Protein AF-A0A9P3CYA8-F1 (afdb_monomer)

pLDDT: mean 70.84, std 21.41, range [29.75, 97.12]

Foldseek 3Di:
DDDDDDDDDDPPPPPDDDPDDDDPPPDPPDPDVCLVCLVVDDLVCLLVPQQEEEDEPPDDLLVLLVSLVPHDPSSNVSHQAYEYPDEDADLVVLLVVQVVSCVSSVHDFQRYWGWYWPPDPDPPDRDGWIKIATNVGDIDTPPPPDDD

Mean predicted aligned error: 14.5 Å

Solvent-accessible surface area (backbone atoms only — not comparable to full-atom values): 9082 Å² total; per-residue (Å²): 134,89,81,81,90,79,85,84,74,83,79,80,79,79,73,73,80,84,87,82,78,91,68,88,64,84,67,72,81,72,64,63,71,70,71,78,40,49,88,75,51,55,72,88,58,38,50,80,67,38,26,60,44,78,45,54,71,90,49,60,64,67,58,54,22,53,49,52,67,69,43,46,69,71,54,57,70,40,47,59,34,33,40,36,70,45,76,29,84,31,68,66,55,12,22,54,49,15,41,51,49,20,62,61,38,71,52,60,89,54,26,27,32,17,22,16,46,45,80,62,92,55,98,82,61,97,60,81,42,50,32,31,25,15,48,75,68,53,74,45,78,55,75,84,71,83,82,134

Structure (mmCIF, N/CA/C/O backbone):
data_AF-A0A9P3CYA8-F1
#
_entry.id   AF-A0A9P3CYA8-F1
#
loop_
_atom_site.group_PDB
_atom_site.id
_atom_site.type_symbol
_atom_site.label_atom_id
_atom_site.label_alt_id
_atom_site.label_comp_id
_atom_site.label_asym_id
_atom_site.label_entity_id
_atom_site.label_seq_id
_atom_site.pdbx_PDB_ins_code
_atom_site.Cartn_x
_atom_site.Cartn_y
_atom_site.Cartn_z
_atom_site.occupancy
_atom_site.B_iso_or_equiv
_atom_site.auth_seq_id
_atom_site.auth_comp_id
_atom_site.auth_asym_id
_atom_site.auth_atom_id
_atom_site.pdbx_PDB_model_num
ATOM 1 N N . MET A 1 1 ? -53.215 1.876 39.528 1.00 34.88 1 MET A N 1
ATOM 2 C CA . MET A 1 1 ? -52.780 0.852 38.560 1.00 34.88 1 MET A CA 1
ATOM 3 C C . MET A 1 1 ? -51.856 1.571 37.597 1.00 34.88 1 MET A C 1
ATOM 5 O O . MET A 1 1 ? -52.285 2.555 37.013 1.00 34.88 1 MET A O 1
ATOM 9 N N . VAL A 1 2 ? -50.577 1.202 37.591 1.00 41.47 2 VAL A N 1
ATOM 10 C CA . VAL A 1 2 ? -49.564 1.735 36.669 1.00 41.47 2 VAL A CA 1
ATOM 11 C C . VAL A 1 2 ? -49.833 1.146 35.289 1.00 41.47 2 VAL A C 1
ATOM 13 O O . VAL A 1 2 ? -50.161 -0.036 35.233 1.00 41.47 2 VAL A O 1
ATOM 16 N N . LEU A 1 3 ? -49.683 1.944 34.231 1.00 38.91 3 LEU A N 1
ATOM 17 C CA . LEU A 1 3 ? -49.032 1.543 32.981 1.00 38.91 3 LEU A CA 1
ATOM 18 C C . LEU A 1 3 ? -48.602 2.806 32.218 1.00 38.91 3 LEU A C 1
ATOM 20 O O . LEU A 1 3 ? -49.379 3.746 32.056 1.00 38.91 3 LEU A O 1
ATOM 24 N N . GLU A 1 4 ? -47.313 2.812 31.891 1.00 39.00 4 GLU A N 1
ATOM 25 C CA . GLU A 1 4 ? -46.550 3.798 31.129 1.00 39.00 4 GLU A CA 1
ATOM 26 C C . GLU A 1 4 ? -46.905 3.765 29.629 1.00 39.00 4 GLU A C 1
ATOM 28 O O . GLU A 1 4 ? -47.735 2.959 29.212 1.00 39.00 4 GLU A O 1
ATOM 33 N N . ASP A 1 5 ? -46.186 4.597 28.860 1.00 40.84 5 ASP A N 1
ATOM 34 C CA . ASP A 1 5 ? -46.043 4.583 27.394 1.00 40.84 5 ASP A CA 1
ATOM 35 C C . ASP A 1 5 ? -47.227 5.198 26.603 1.00 40.84 5 ASP A C 1
ATOM 37 O O . ASP A 1 5 ? -48.390 4.954 26.883 1.00 40.84 5 ASP A O 1
ATOM 41 N N . GLU A 1 6 ? -47.068 6.104 25.630 1.00 40.22 6 GLU A N 1
ATOM 42 C CA . GLU A 1 6 ? -45.956 6.392 24.720 1.00 40.22 6 GLU A CA 1
ATOM 43 C C . GLU A 1 6 ? -45.963 7.893 24.343 1.00 40.22 6 GLU A C 1
ATOM 45 O O . GLU A 1 6 ? -47.006 8.482 24.048 1.00 40.22 6 GLU A O 1
ATOM 50 N N . ARG A 1 7 ? -44.788 8.536 24.306 1.00 39.25 7 ARG A N 1
ATOM 51 C CA . ARG A 1 7 ? -44.614 9.834 23.626 1.00 39.25 7 ARG A CA 1
ATOM 52 C C . ARG A 1 7 ? -44.628 9.599 22.109 1.00 39.25 7 ARG A C 1
ATOM 54 O O . ARG A 1 7 ? -43.835 8.777 21.649 1.00 39.25 7 ARG A O 1
ATOM 61 N N . PRO A 1 8 ? -45.426 10.325 21.309 1.00 41.56 8 PRO A N 1
ATOM 62 C CA . PRO A 1 8 ? -45.399 10.148 19.866 1.00 41.56 8 PRO A CA 1
ATOM 63 C C . PRO A 1 8 ? -44.135 10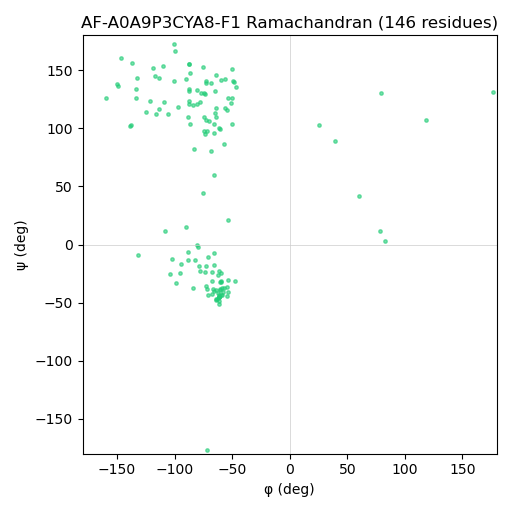.767 19.248 1.00 41.56 8 PRO A C 1
ATOM 65 O O . PRO A 1 8 ? -43.770 11.905 19.535 1.00 41.56 8 PRO A O 1
ATOM 68 N N . ALA A 1 9 ? -43.493 9.941 18.418 1.00 40.44 9 ALA A N 1
ATOM 69 C CA . ALA A 1 9 ? -42.628 10.224 17.273 1.00 40.44 9 ALA A CA 1
ATOM 70 C C . ALA A 1 9 ? -41.888 11.575 17.252 1.00 40.44 9 ALA A C 1
ATOM 72 O O . ALA A 1 9 ? -42.421 12.607 16.854 1.00 40.44 9 ALA A O 1
ATOM 73 N N . TYR A 1 10 ? -40.595 11.521 17.565 1.00 39.09 10 TYR A N 1
ATOM 74 C CA . TYR A 1 10 ? -39.630 12.539 17.170 1.00 39.09 10 TYR A CA 1
ATOM 75 C C . TYR A 1 10 ? -39.657 12.700 15.642 1.00 39.09 10 TYR A C 1
ATOM 77 O O . TYR A 1 10 ? -39.377 11.769 14.884 1.00 39.09 10 TYR A O 1
ATOM 85 N N . GLU A 1 11 ? -40.021 13.901 15.202 1.00 42.41 11 GLU A N 1
ATOM 86 C CA . GLU A 1 11 ? -39.924 14.354 13.822 1.00 42.41 11 GLU A CA 1
ATOM 87 C C . GLU A 1 11 ? -38.486 14.162 13.333 1.00 42.41 11 GLU A C 1
ATOM 89 O O . GLU A 1 11 ? -37.535 14.768 13.838 1.00 42.41 11 GLU A O 1
ATOM 94 N N . TRP A 1 12 ? -38.311 13.297 12.337 1.00 41.47 12 TRP A N 1
ATOM 95 C CA . TRP A 1 12 ? -37.069 13.221 11.588 1.00 41.47 12 TRP A CA 1
ATOM 96 C C . TRP A 1 12 ? -36.921 14.534 10.823 1.00 41.47 12 TRP A C 1
ATOM 98 O O . TRP A 1 12 ? -37.484 14.708 9.747 1.00 41.47 12 TRP A O 1
ATOM 108 N N . LEU A 1 13 ? -36.178 15.473 11.409 1.00 42.78 13 LEU A N 1
ATOM 109 C CA . LEU A 1 13 ? -35.684 16.682 10.760 1.00 42.78 13 LEU A CA 1
ATOM 110 C C . LEU A 1 13 ? -34.843 16.289 9.536 1.00 42.78 13 LEU A C 1
ATOM 112 O O . LEU A 1 13 ? -33.616 16.193 9.600 1.00 42.78 13 LEU A O 1
ATOM 116 N N . THR A 1 14 ? -35.497 16.093 8.394 1.00 44.25 14 THR A N 1
ATOM 117 C CA . THR A 1 14 ? -34.878 16.157 7.072 1.00 44.25 14 THR A CA 1
ATOM 118 C C . THR A 1 14 ? -34.499 17.608 6.812 1.00 44.25 14 THR A C 1
ATOM 120 O O . THR A 1 14 ? -35.223 18.355 6.160 1.00 44.25 14 THR A O 1
ATOM 123 N N . LYS A 1 15 ? -33.366 18.043 7.368 1.00 45.22 15 LYS A N 1
ATOM 124 C CA . LYS A 1 15 ? -32.718 19.264 6.896 1.00 45.22 15 LYS A CA 1
ATOM 125 C C . LYS A 1 15 ? -32.099 18.947 5.541 1.00 45.22 15 LYS A C 1
ATOM 127 O O . LYS A 1 15 ? -31.113 18.215 5.465 1.00 45.22 15 LYS A O 1
ATOM 132 N N . GLU A 1 16 ? -32.704 19.475 4.485 1.00 43.94 16 GLU A N 1
ATOM 133 C CA . GLU A 1 16 ? -32.090 19.541 3.162 1.00 43.94 16 GLU A CA 1
ATOM 134 C C . GLU A 1 16 ? -30.672 20.135 3.278 1.00 43.94 16 GLU A C 1
ATOM 136 O O . GLU A 1 16 ? -30.451 21.053 4.082 1.00 43.94 16 GLU A O 1
ATOM 141 N N . PRO A 1 17 ? -29.678 19.625 2.528 1.00 43.34 17 PRO A N 1
ATOM 142 C CA . PRO A 1 17 ? -28.347 20.208 2.552 1.00 43.34 17 PRO A CA 1
ATOM 143 C C . PRO A 1 17 ? -28.416 21.629 1.970 1.00 43.34 17 PRO A C 1
ATOM 145 O O . PRO A 1 17 ? -28.992 21.816 0.897 1.00 43.34 17 PRO A O 1
ATOM 148 N N . PRO A 1 18 ? -27.830 22.642 2.633 1.00 43.09 18 PRO A N 1
ATOM 149 C CA . PRO A 1 18 ? -27.916 24.012 2.158 1.00 43.09 18 PRO A CA 1
ATOM 150 C C . PRO A 1 18 ? -27.205 24.149 0.808 1.00 43.09 18 PRO A C 1
ATOM 152 O O . PRO A 1 18 ? -25.991 23.967 0.681 1.00 43.09 18 PRO A O 1
ATOM 155 N N . THR A 1 19 ? -27.981 24.499 -0.212 1.00 48.81 19 THR A N 1
ATOM 156 C CA . THR A 1 19 ? -27.494 24.933 -1.516 1.00 48.81 19 THR A CA 1
ATOM 157 C C . THR A 1 19 ? -26.857 26.316 -1.393 1.00 48.81 19 THR A C 1
ATOM 159 O O . THR A 1 19 ? -27.552 27.323 -1.285 1.00 48.81 19 THR A O 1
ATOM 162 N N . GLY A 1 20 ? -25.523 26.362 -1.464 1.00 41.69 20 GLY A N 1
ATOM 163 C CA . GLY A 1 20 ? -24.781 27.548 -1.901 1.00 41.69 20 GLY A CA 1
ATOM 164 C C . GLY A 1 20 ? -23.823 28.173 -0.884 1.00 41.69 20 GLY A C 1
ATOM 165 O O . GLY A 1 20 ? -24.235 28.903 0.008 1.00 41.69 20 GLY A O 1
ATOM 166 N N . ARG A 1 21 ? -22.518 27.981 -1.113 1.00 37.12 21 ARG A N 1
ATOM 167 C CA . ARG A 1 21 ? -21.503 29.040 -1.318 1.00 37.12 21 ARG A CA 1
ATOM 168 C C . ARG A 1 21 ? -20.131 28.381 -1.464 1.00 37.12 21 ARG A C 1
ATOM 170 O O . ARG A 1 21 ? -19.749 27.521 -0.676 1.00 37.12 21 ARG A O 1
ATOM 177 N N . TRP A 1 22 ? -19.396 28.772 -2.500 1.00 40.84 22 TRP A N 1
ATOM 178 C CA . TRP A 1 22 ? -17.990 28.416 -2.654 1.00 40.84 22 TRP A CA 1
ATOM 179 C C . TRP A 1 22 ? -17.202 29.102 -1.533 1.00 40.84 22 TRP A C 1
ATOM 181 O O . TRP A 1 22 ? -17.002 30.312 -1.573 1.00 40.84 22 TRP A O 1
ATOM 191 N N . SER A 1 23 ? -16.818 28.340 -0.507 1.00 36.75 23 SER A N 1
ATOM 192 C CA . SER A 1 23 ? -15.846 28.800 0.486 1.00 36.75 23 SER A CA 1
ATOM 193 C C . SER A 1 23 ? -14.439 28.717 -0.128 1.00 36.75 23 SER A C 1
ATOM 195 O O . SER A 1 23 ? -14.122 27.668 -0.700 1.00 36.75 23 SER A O 1
ATOM 197 N N . PRO A 1 24 ? -13.617 29.782 -0.054 1.00 37.38 24 PRO A N 1
ATOM 198 C CA . PRO A 1 24 ? -12.261 29.819 -0.608 1.00 37.38 24 PRO A CA 1
ATOM 199 C C . PRO A 1 24 ? -11.224 29.147 0.304 1.00 37.38 24 PRO A C 1
ATOM 201 O O . PRO A 1 24 ? -10.045 29.102 -0.036 1.00 37.38 24 PRO A O 1
ATOM 204 N N . GLU A 1 25 ? -11.635 28.627 1.461 1.00 35.84 25 GLU A N 1
ATOM 205 C CA . GLU A 1 25 ? -10.740 27.855 2.314 1.00 35.84 25 GLU A CA 1
ATOM 206 C C . GLU A 1 25 ? -10.381 26.527 1.634 1.00 35.84 25 GLU A C 1
ATOM 208 O O . GLU A 1 25 ? -11.262 25.888 1.041 1.00 35.84 25 GLU A O 1
ATOM 213 N N . PRO A 1 26 ? -9.113 26.076 1.711 1.00 35.22 26 PRO A N 1
ATOM 214 C CA . PRO A 1 26 ? -8.747 24.749 1.254 1.00 35.22 26 PRO A CA 1
ATOM 215 C C . PRO A 1 26 ? -9.549 23.752 2.085 1.00 35.22 26 PRO A C 1
ATOM 217 O O . PRO A 1 26 ? -9.219 23.466 3.236 1.00 35.22 26 PRO A O 1
ATOM 220 N N . ARG A 1 27 ? -10.650 23.246 1.515 1.00 38.81 27 ARG A N 1
ATOM 221 C CA . ARG A 1 27 ? -11.405 22.158 2.131 1.00 38.81 27 ARG A CA 1
ATOM 222 C C . ARG A 1 27 ? -10.384 21.052 2.374 1.00 38.81 27 ARG A C 1
ATOM 224 O O . ARG A 1 27 ? -9.698 20.692 1.411 1.00 38.81 27 ARG A O 1
ATOM 231 N N . PRO A 1 28 ? -10.246 20.526 3.604 1.00 39.59 28 PRO A N 1
ATOM 232 C CA . PRO A 1 28 ? -9.355 19.402 3.837 1.00 39.59 28 PRO A CA 1
ATOM 233 C C . PRO A 1 28 ? -9.725 18.343 2.809 1.00 39.59 28 PRO A C 1
ATOM 235 O O . PRO A 1 28 ? -10.906 17.995 2.714 1.00 39.59 28 PRO A O 1
ATOM 238 N N . VAL A 1 29 ? -8.750 17.950 1.975 1.00 39.12 29 VAL A N 1
ATOM 239 C CA . VAL A 1 29 ? -8.932 16.987 0.885 1.00 39.12 29 VAL A CA 1
ATOM 240 C C . VAL A 1 29 ? -9.632 15.802 1.500 1.00 39.12 29 VAL A C 1
ATOM 242 O O . VAL A 1 29 ? -9.090 15.089 2.343 1.00 39.12 29 VAL A O 1
ATOM 245 N N . SER A 1 30 ? -10.921 15.733 1.210 1.00 37.84 30 SER A N 1
ATOM 246 C CA . SER A 1 30 ? -11.821 15.059 2.109 1.00 37.84 30 SER A CA 1
ATOM 247 C C . SER A 1 30 ? -11.542 13.577 1.912 1.00 37.84 30 SER A C 1
ATOM 249 O O . SER A 1 30 ? -11.813 13.053 0.832 1.00 37.84 30 SER A O 1
ATOM 251 N N . LEU A 1 31 ? -10.936 12.929 2.911 1.00 43.22 31 LEU A N 1
ATOM 252 C CA . LEU A 1 31 ? -10.491 11.537 2.810 1.00 43.22 31 LEU A CA 1
ATOM 253 C C . LEU A 1 31 ? -11.621 10.651 2.286 1.00 43.22 31 LEU A C 1
ATOM 255 O O . LEU A 1 31 ? -12.785 10.974 2.563 1.00 43.22 31 LEU A O 1
ATOM 259 N N . PRO A 1 32 ? -11.340 9.542 1.577 1.00 54.03 32 PRO A N 1
ATOM 260 C CA . PRO A 1 32 ? -12.383 8.599 1.192 1.00 54.03 32 PRO A CA 1
ATOM 261 C C . PRO A 1 32 ? -13.283 8.306 2.406 1.00 54.03 32 PRO A C 1
ATOM 263 O O . PRO A 1 32 ? -12.742 8.130 3.503 1.00 54.03 32 PRO A O 1
ATOM 266 N N . PRO A 1 33 ? -14.625 8.281 2.264 1.00 55.94 33 PRO A N 1
ATOM 267 C CA . PRO A 1 33 ? -15.556 8.160 3.394 1.00 55.94 33 PRO A CA 1
ATOM 268 C C . PRO A 1 33 ? -15.195 7.046 4.388 1.00 55.94 33 PRO A C 1
ATOM 270 O O . PRO A 1 33 ? -15.376 7.211 5.591 1.00 55.94 33 PRO A O 1
ATOM 273 N N . LEU A 1 34 ? -14.579 5.968 3.892 1.00 52.69 34 LEU A N 1
ATOM 274 C CA . LEU A 1 34 ? -14.052 4.844 4.668 1.00 52.69 34 LEU A CA 1
ATOM 275 C C . LEU A 1 34 ? -13.078 5.248 5.788 1.00 52.69 34 LEU A C 1
ATOM 277 O O . LEU A 1 34 ? -13.174 4.714 6.888 1.00 52.69 34 LEU A O 1
ATOM 281 N N . PHE A 1 35 ? -12.177 6.209 5.567 1.00 54.91 35 PHE A N 1
ATOM 282 C CA . PHE A 1 35 ? -11.214 6.637 6.595 1.00 54.91 35 PHE A CA 1
ATOM 283 C C . PHE A 1 35 ? -11.839 7.557 7.648 1.00 54.91 35 PHE A C 1
ATOM 285 O O . PHE A 1 35 ? -11.358 7.607 8.777 1.00 54.91 35 PHE A O 1
ATOM 292 N N . ARG A 1 36 ? -12.946 8.237 7.317 1.00 57.12 36 ARG A N 1
ATOM 293 C CA . ARG A 1 36 ? -13.646 9.139 8.250 1.00 57.12 36 ARG A CA 1
ATOM 294 C C . ARG A 1 36 ? -14.424 8.390 9.328 1.00 57.12 36 ARG A C 1
ATOM 296 O O . ARG A 1 36 ? -14.666 8.940 10.393 1.00 57.12 36 ARG A O 1
ATOM 303 N N . VAL A 1 37 ? -14.790 7.139 9.052 1.00 60.41 37 VAL A N 1
ATOM 304 C CA . VAL A 1 37 ? -15.571 6.275 9.951 1.00 60.41 37 VAL A CA 1
ATOM 305 C C . VAL A 1 37 ? -14.731 5.153 10.558 1.00 60.41 37 VAL A C 1
ATOM 307 O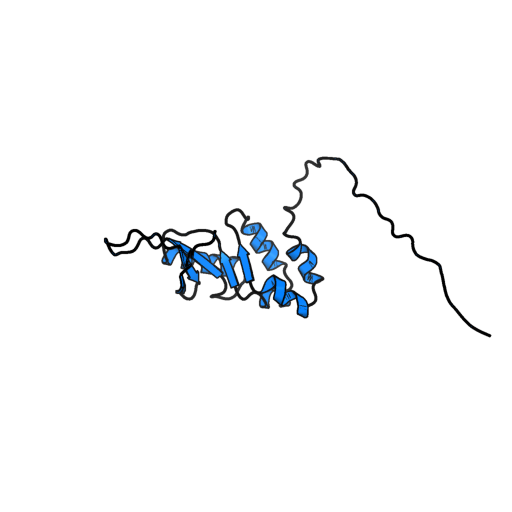 O . VAL A 1 37 ? -15.281 4.224 11.145 1.00 60.41 37 VAL A O 1
ATOM 310 N N . CYS A 1 38 ? -13.399 5.203 10.430 1.00 67.69 38 CYS A N 1
ATOM 311 C CA . CYS A 1 38 ? -12.553 4.084 10.841 1.00 67.69 38 CYS A CA 1
ATOM 312 C C . CYS A 1 38 ? -12.703 3.740 12.332 1.00 67.69 38 CYS A C 1
ATOM 314 O O . CYS A 1 38 ? -12.661 2.565 12.656 1.00 67.69 38 CYS A O 1
ATOM 316 N N . HIS A 1 39 ? -12.970 4.705 13.216 1.00 66.06 39 HIS A N 1
ATOM 317 C CA . HIS A 1 39 ? -13.234 4.455 14.643 1.00 66.06 39 HIS A CA 1
ATOM 318 C C . HIS A 1 39 ? -14.683 4.043 14.956 1.00 66.06 39 HIS A C 1
ATOM 320 O O . HIS A 1 39 ? -14.976 3.604 16.062 1.00 66.06 39 HIS A O 1
ATOM 326 N N . GLN A 1 40 ? -15.603 4.206 14.004 1.00 67.38 40 GLN A N 1
ATOM 327 C CA . GLN A 1 40 ? -17.024 3.867 14.155 1.00 67.38 40 GLN A CA 1
ATOM 328 C C . GLN A 1 40 ? -17.342 2.462 13.628 1.00 67.38 40 GLN A C 1
ATOM 330 O O . GLN A 1 40 ? -18.395 1.896 13.920 1.00 67.38 40 GLN A O 1
ATOM 335 N N . LEU A 1 41 ? -16.438 1.898 12.828 1.00 70.50 41 LEU A N 1
ATOM 336 C CA . LEU A 1 41 ? -16.591 0.586 12.230 1.00 70.50 41 LEU A CA 1
ATOM 337 C C . LEU A 1 41 ? -16.281 -0.494 13.274 1.00 70.50 41 LEU A C 1
ATOM 339 O O . LEU A 1 41 ? -15.187 -0.522 13.830 1.00 70.50 41 LEU A O 1
ATOM 343 N N . ARG A 1 42 ? -17.225 -1.404 13.534 1.00 68.94 42 ARG A N 1
ATOM 344 C CA . ARG A 1 42 ? -16.946 -2.572 14.384 1.00 68.94 42 ARG A CA 1
ATOM 345 C C . ARG A 1 42 ? -15.891 -3.460 13.723 1.00 68.94 42 ARG A C 1
ATOM 347 O O . ARG A 1 42 ? -15.892 -3.620 12.499 1.00 68.94 42 ARG A O 1
ATOM 354 N N . GLU A 1 43 ? -15.041 -4.084 14.537 1.00 68.50 43 GLU A N 1
ATOM 355 C CA . GLU A 1 43 ? -13.925 -4.923 14.069 1.00 68.50 43 GLU A CA 1
ATOM 356 C C . GLU A 1 43 ? -14.379 -6.039 13.110 1.00 68.50 43 GLU A C 1
ATOM 358 O O . GLU A 1 43 ? -13.709 -6.320 12.115 1.00 68.50 43 GLU A O 1
ATOM 363 N N . GLU A 1 44 ? -15.559 -6.616 13.358 1.00 75.00 44 GLU A N 1
ATOM 364 C CA . GLU A 1 44 ? -16.176 -7.667 12.535 1.00 75.00 44 GLU A CA 1
ATOM 365 C C . GLU A 1 44 ? -16.430 -7.238 11.078 1.00 75.00 44 GLU A C 1
ATOM 367 O O . GLU A 1 44 ? -16.313 -8.048 10.158 1.00 75.00 44 GLU A O 1
ATOM 372 N N . PHE A 1 45 ? -16.696 -5.950 10.842 1.00 76.12 45 PHE A N 1
ATOM 373 C CA . PHE A 1 45 ? -16.884 -5.395 9.500 1.00 76.12 45 PHE A CA 1
ATOM 374 C C . PHE A 1 45 ? -15.600 -4.781 8.943 1.00 76.12 45 PHE A C 1
ATOM 376 O O . PHE A 1 45 ? -15.421 -4.727 7.727 1.00 76.12 45 PHE A O 1
ATOM 383 N N . ALA A 1 46 ? -14.676 -4.367 9.811 1.00 73.88 46 ALA A N 1
ATOM 384 C CA . ALA A 1 46 ? -13.416 -3.735 9.441 1.00 73.88 46 ALA A CA 1
ATOM 385 C C . ALA A 1 46 ? -12.560 -4.585 8.500 1.00 73.88 46 ALA A C 1
ATOM 387 O O . ALA A 1 46 ? -11.987 -4.060 7.543 1.00 73.88 46 ALA A O 1
ATOM 388 N N . ALA A 1 47 ? -12.543 -5.904 8.689 1.00 74.88 47 ALA A N 1
ATOM 389 C CA . ALA A 1 47 ? -11.795 -6.803 7.815 1.00 74.88 47 ALA A CA 1
ATOM 390 C C . ALA A 1 47 ? -12.271 -6.740 6.352 1.00 74.88 47 ALA A C 1
ATOM 392 O O . ALA A 1 47 ? -11.457 -6.867 5.443 1.00 74.88 47 ALA A O 1
ATOM 393 N N . LYS A 1 48 ? -13.563 -6.489 6.103 1.00 77.19 48 LYS A N 1
ATOM 394 C CA . LYS A 1 48 ? -14.110 -6.393 4.741 1.00 77.19 48 LYS A CA 1
ATOM 395 C C . LYS A 1 48 ? -13.581 -5.175 3.980 1.00 77.19 48 LYS A C 1
ATOM 397 O O . LYS A 1 48 ? -13.443 -5.240 2.765 1.00 77.19 48 LYS A O 1
ATOM 402 N N . TYR A 1 49 ? -13.291 -4.086 4.689 1.00 73.69 49 TYR A N 1
ATOM 403 C CA . TYR A 1 49 ? -12.899 -2.812 4.085 1.00 73.69 49 TYR A CA 1
ATOM 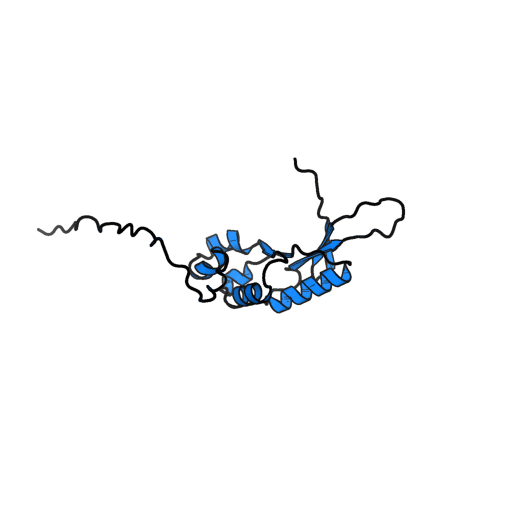404 C C . TYR A 1 49 ? -11.387 -2.586 4.072 1.00 73.69 49 TYR A C 1
ATOM 406 O O . TYR A 1 49 ? -10.878 -1.962 3.147 1.00 73.69 49 TYR A O 1
ATOM 414 N N . TRP A 1 50 ? -10.668 -3.085 5.082 1.00 82.12 50 TRP A N 1
ATOM 415 C CA . TRP A 1 50 ? -9.250 -2.764 5.273 1.00 82.12 50 TRP A CA 1
ATOM 416 C C . TRP A 1 50 ? -8.289 -3.864 4.835 1.00 82.12 50 TRP A C 1
ATOM 418 O O . TRP A 1 50 ? -7.095 -3.603 4.743 1.00 82.12 50 TRP A O 1
ATOM 428 N N . LYS A 1 51 ? -8.766 -5.088 4.568 1.00 83.94 51 LYS A N 1
ATOM 429 C CA . LYS A 1 51 ? -7.893 -6.225 4.227 1.00 83.94 51 LYS A CA 1
ATOM 430 C C . LYS A 1 51 ? -7.027 -5.953 2.997 1.00 83.94 51 LYS A C 1
ATOM 432 O O . LYS A 1 51 ? -5.848 -6.311 3.004 1.00 83.94 51 LYS A O 1
ATOM 437 N N . GLU A 1 52 ? -7.600 -5.326 1.976 1.00 85.31 52 GLU A N 1
ATOM 438 C CA . GLU A 1 52 ? -6.926 -5.025 0.716 1.00 85.31 52 GLU A CA 1
ATOM 439 C C . GLU A 1 52 ? -7.198 -3.579 0.319 1.00 85.31 52 GLU A C 1
ATOM 441 O O . GLU A 1 52 ? -8.349 -3.154 0.245 1.00 85.31 52 GLU A O 1
ATOM 446 N N . LEU A 1 53 ? -6.131 -2.825 0.070 1.00 84.38 53 LEU A N 1
ATOM 447 C CA . LEU A 1 53 ? -6.197 -1.424 -0.321 1.00 84.38 53 LEU A CA 1
ATOM 448 C C . LEU A 1 53 ? -5.580 -1.227 -1.699 1.00 84.38 53 LEU A C 1
ATOM 450 O O . LEU A 1 53 ? -4.671 -1.951 -2.111 1.00 84.38 53 LEU A O 1
ATOM 454 N N . LEU A 1 54 ? -6.066 -0.204 -2.389 1.00 84.25 54 LEU A N 1
ATOM 455 C CA . LEU A 1 54 ? -5.528 0.268 -3.654 1.00 84.25 54 LEU A CA 1
ATOM 456 C C . LEU A 1 54 ? -5.135 1.734 -3.487 1.00 84.25 54 LEU A C 1
ATOM 458 O O . LEU A 1 54 ? -5.957 2.558 -3.084 1.00 84.25 54 LEU A O 1
ATOM 462 N N . VAL A 1 55 ? -3.871 2.039 -3.765 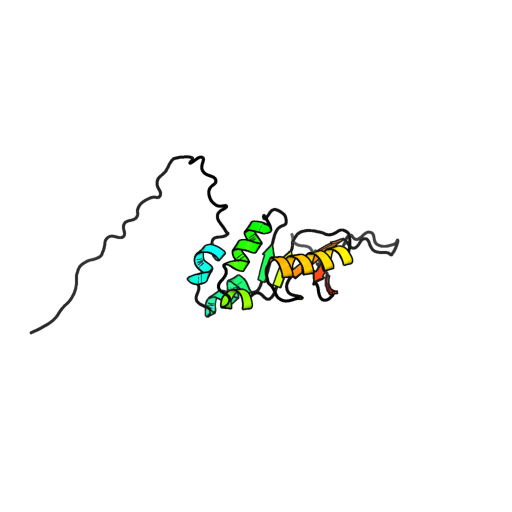1.00 81.88 55 VAL A N 1
ATOM 463 C CA . VAL A 1 55 ? -3.314 3.391 -3.722 1.00 81.88 55 VAL A CA 1
ATOM 464 C C . VAL A 1 55 ? -2.947 3.782 -5.144 1.00 81.88 55 VAL A C 1
ATOM 466 O O . VAL A 1 55 ? -2.093 3.156 -5.771 1.00 81.88 55 VAL A O 1
ATOM 469 N N . TYR A 1 56 ? -3.612 4.818 -5.641 1.00 77.00 56 TYR A N 1
ATOM 470 C CA . TYR A 1 56 ? -3.354 5.373 -6.963 1.00 77.00 56 TYR A CA 1
ATOM 471 C C . TYR A 1 56 ? -2.231 6.416 -6.907 1.00 77.00 56 TYR A C 1
ATOM 473 O O . TYR A 1 56 ? -2.164 7.158 -5.925 1.00 77.00 56 TYR A O 1
ATOM 481 N N . PRO A 1 57 ? -1.411 6.552 -7.964 1.00 70.69 57 PRO A N 1
ATOM 482 C CA . PRO A 1 57 ? -0.323 7.537 -8.014 1.00 70.69 57 PRO A CA 1
ATOM 483 C C . PRO A 1 57 ? -0.812 8.988 -7.935 1.00 70.69 57 PRO A C 1
ATOM 485 O O . PRO A 1 57 ? -0.103 9.863 -7.457 1.00 70.69 57 PRO A O 1
ATOM 488 N N . VAL A 1 58 ? -2.050 9.252 -8.366 1.00 74.94 58 VAL A N 1
ATOM 489 C CA . VAL A 1 58 ? -2.672 10.585 -8.270 1.00 74.94 58 VAL A CA 1
ATOM 490 C C . VAL A 1 58 ? -3.026 10.985 -6.833 1.00 74.94 58 VAL A C 1
ATOM 492 O O . VAL A 1 58 ? -3.409 12.126 -6.585 1.00 74.94 58 VAL A O 1
ATOM 495 N N . MET A 1 59 ? -2.950 10.050 -5.883 1.00 75.69 59 MET A N 1
ATOM 496 C CA . MET A 1 59 ? -3.194 10.325 -4.475 1.00 75.69 59 MET A CA 1
ATOM 497 C C . MET A 1 59 ? -1.946 10.940 -3.843 1.00 75.69 59 MET A C 1
ATOM 499 O O . MET A 1 59 ? -0.850 10.401 -3.972 1.00 75.69 59 MET A O 1
ATOM 503 N N . ASP A 1 60 ? -2.112 12.026 -3.089 1.00 81.25 60 ASP A N 1
ATOM 504 C CA . ASP A 1 60 ? -1.015 12.567 -2.288 1.00 81.25 60 ASP A CA 1
ATOM 505 C C . ASP A 1 60 ? -0.604 11.541 -1.217 1.00 81.25 60 ASP A C 1
ATOM 507 O O . ASP A 1 60 ? -1.328 11.280 -0.249 1.00 81.25 60 ASP A O 1
ATOM 511 N N . LEU A 1 61 ? 0.584 10.959 -1.392 1.00 84.12 61 LEU A N 1
ATOM 512 C CA . LEU A 1 61 ? 1.149 9.959 -0.487 1.00 84.12 61 LEU A CA 1
ATOM 513 C C . LEU A 1 61 ? 1.326 10.490 0.940 1.00 84.12 61 LEU A C 1
ATOM 515 O O . LEU A 1 61 ? 1.356 9.708 1.889 1.00 84.12 61 LEU A O 1
ATOM 519 N N . SER A 1 62 ? 1.453 11.805 1.122 1.00 84.06 62 SER A N 1
ATOM 520 C CA . SER A 1 62 ? 1.518 12.456 2.436 1.00 84.06 62 SER A CA 1
ATOM 521 C C . SER A 1 62 ? 0.162 12.406 3.125 1.00 84.06 62 SER A C 1
ATOM 523 O O . SER A 1 62 ? 0.075 12.054 4.299 1.00 84.06 62 SER A O 1
ATOM 525 N N . VAL A 1 63 ? -0.910 12.677 2.378 1.00 82.06 63 VAL A N 1
ATOM 526 C CA . VAL A 1 63 ? -2.282 12.551 2.879 1.00 82.06 63 VAL A CA 1
ATOM 527 C C . VAL A 1 63 ? -2.577 11.092 3.223 1.00 82.06 63 VAL A C 1
ATOM 529 O O . VAL A 1 63 ? -3.032 10.819 4.332 1.00 82.06 63 VAL A O 1
ATOM 532 N N . ALA A 1 64 ? -2.250 10.145 2.339 1.00 82.38 64 ALA A N 1
ATOM 533 C CA . ALA A 1 64 ? -2.440 8.716 2.598 1.00 82.38 64 ALA A CA 1
ATOM 534 C C . ALA A 1 64 ? -1.671 8.239 3.846 1.00 82.38 64 ALA A C 1
ATOM 536 O O . ALA A 1 64 ? -2.229 7.532 4.688 1.00 82.38 64 ALA A O 1
ATOM 537 N N . ALA A 1 65 ? -0.419 8.678 4.009 1.00 87.06 65 ALA A N 1
ATOM 538 C CA . ALA A 1 65 ? 0.385 8.376 5.189 1.00 87.06 65 ALA A CA 1
ATOM 539 C C . ALA A 1 65 ? -0.240 8.930 6.474 1.00 87.06 65 ALA A C 1
ATOM 541 O O . ALA A 1 65 ? -0.374 8.197 7.453 1.00 87.06 65 ALA A O 1
ATOM 542 N N . ASN A 1 66 ? -0.707 10.181 6.447 1.00 84.69 66 ASN A N 1
ATOM 543 C CA . ASN A 1 66 ? -1.400 10.794 7.579 1.00 84.69 66 ASN A CA 1
ATOM 544 C C . ASN A 1 66 ? -2.676 10.022 7.949 1.00 84.69 66 ASN A C 1
ATOM 546 O O . ASN A 1 66 ? -2.937 9.808 9.131 1.00 84.69 66 ASN A O 1
ATOM 550 N N . CYS A 1 67 ? -3.429 9.523 6.962 1.00 81.31 67 CYS A N 1
ATOM 551 C CA . CYS A 1 67 ? -4.593 8.666 7.214 1.00 81.31 67 CYS A CA 1
ATOM 552 C C . CYS A 1 67 ? -4.200 7.375 7.922 1.00 81.31 67 CYS A C 1
ATOM 554 O O . CYS A 1 67 ? -4.778 7.029 8.946 1.00 81.31 67 CYS A O 1
ATOM 556 N N . MET A 1 68 ? -3.210 6.657 7.383 1.00 86.25 68 MET A N 1
ATOM 557 C CA . MET A 1 68 ? -2.763 5.385 7.952 1.00 86.25 68 MET A CA 1
ATOM 558 C C . MET A 1 68 ? -2.092 5.552 9.320 1.00 86.25 68 MET A C 1
ATOM 560 O O . MET A 1 68 ? -2.051 4.598 10.100 1.00 86.25 68 MET A O 1
ATOM 564 N N . ALA A 1 69 ? -1.557 6.734 9.626 1.00 86.25 69 ALA A N 1
ATOM 565 C CA . ALA A 1 69 ? -1.054 7.075 10.952 1.00 86.25 69 ALA A CA 1
ATOM 566 C C . ALA A 1 69 ? -2.190 7.290 11.968 1.00 86.25 69 ALA A C 1
ATOM 568 O O . ALA A 1 69 ? -2.039 6.910 13.124 1.00 86.25 69 ALA A O 1
ATOM 569 N N . GLN A 1 70 ? -3.323 7.852 11.533 1.00 83.25 70 GLN A N 1
ATOM 570 C CA . GLN A 1 70 ? -4.492 8.125 12.381 1.00 83.25 70 GLN A CA 1
ATOM 571 C C . GLN A 1 70 ? -5.484 6.954 12.471 1.00 83.25 70 GLN A C 1
ATOM 573 O O . GLN A 1 70 ? -6.360 6.961 13.332 1.00 83.25 70 GLN A O 1
ATOM 578 N N . MET A 1 71 ? -5.360 5.939 11.609 1.00 85.38 71 MET A N 1
ATOM 579 C CA . MET A 1 71 ? -6.186 4.732 11.682 1.00 85.38 71 MET A CA 1
ATOM 580 C C . MET A 1 71 ? -6.076 4.052 13.048 1.00 85.38 71 MET A C 1
ATOM 582 O O . MET A 1 71 ? -4.981 3.907 13.596 1.00 85.38 71 MET A O 1
ATOM 586 N N . ASP A 1 72 ? -7.204 3.521 13.531 1.00 85.06 72 ASP A N 1
ATOM 587 C CA . ASP A 1 72 ? -7.209 2.636 14.694 1.00 85.06 72 ASP A CA 1
ATOM 588 C C . ASP A 1 72 ? -6.164 1.510 14.506 1.00 85.06 72 ASP A C 1
ATOM 590 O O . ASP A 1 72 ? -6.209 0.795 13.492 1.00 85.06 72 ASP A O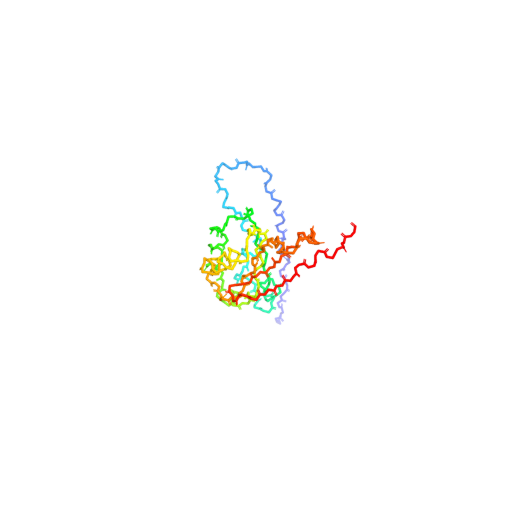 1
ATOM 594 N N . PRO A 1 73 ? -5.227 1.314 15.456 1.00 86.88 73 PRO A N 1
ATOM 595 C CA . PRO A 1 73 ? -4.199 0.283 15.357 1.00 86.88 73 PRO A CA 1
ATOM 596 C C . PRO A 1 73 ? -4.754 -1.123 15.106 1.00 86.88 73 PRO A C 1
ATOM 598 O O . PRO A 1 73 ? -4.090 -1.940 14.461 1.00 86.88 73 PRO A O 1
ATOM 601 N N . LYS A 1 74 ? -5.960 -1.431 15.596 1.00 86.69 74 LYS A N 1
ATOM 602 C CA . LYS A 1 74 ? -6.627 -2.713 15.356 1.00 86.69 74 LYS A CA 1
ATOM 603 C C . LYS A 1 74 ? -7.026 -2.866 13.895 1.00 86.69 74 LYS A C 1
ATOM 605 O O . LYS A 1 74 ? -6.765 -3.911 13.310 1.00 86.69 74 LYS A O 1
ATOM 610 N N . HIS A 1 75 ? -7.564 -1.816 13.278 1.00 85.88 75 HIS A N 1
ATOM 611 C CA . HIS A 1 75 ? -7.930 -1.818 11.860 1.00 85.88 75 HIS A CA 1
ATOM 612 C C . HIS A 1 75 ? -6.704 -1.798 10.953 1.00 85.88 75 HIS A C 1
ATOM 614 O O . HIS A 1 75 ? -6.657 -2.529 9.967 1.00 85.88 75 HIS A O 1
ATOM 620 N N . LYS A 1 76 ? -5.659 -1.057 11.332 1.00 87.00 76 LYS A N 1
ATOM 621 C CA . LYS A 1 76 ? -4.385 -1.055 10.606 1.00 87.00 76 LYS A CA 1
ATOM 622 C C . LYS A 1 76 ? -3.753 -2.451 10.538 1.00 87.00 76 LYS A C 1
ATOM 624 O O . LYS A 1 76 ? -3.226 -2.839 9.501 1.00 87.00 76 LYS A O 1
ATOM 629 N N . LYS A 1 77 ? -3.863 -3.251 11.608 1.00 88.19 77 LYS A N 1
ATOM 630 C CA . LYS A 1 77 ? -3.402 -4.656 11.639 1.00 88.19 77 LYS A CA 1
ATOM 631 C C . LYS A 1 77 ? -4.185 -5.589 10.706 1.00 88.19 77 LYS A C 1
ATOM 633 O O . LYS A 1 77 ? -3.698 -6.686 10.422 1.00 88.19 77 LYS A O 1
ATOM 638 N N . LEU A 1 78 ? -5.374 -5.191 10.249 1.00 88.75 78 LEU A N 1
ATOM 639 C CA . LEU A 1 78 ? -6.169 -5.974 9.302 1.00 88.75 78 LEU A CA 1
ATOM 640 C C . LEU A 1 78 ? -5.672 -5.824 7.864 1.00 88.75 78 LEU A C 1
ATOM 642 O O . LEU A 1 78 ? -5.973 -6.699 7.057 1.00 88.75 78 LEU A O 1
ATOM 646 N N . ILE A 1 79 ? -4.890 -4.784 7.557 1.00 89.62 79 ILE A N 1
ATOM 647 C CA . ILE A 1 79 ? -4.327 -4.561 6.223 1.00 89.62 79 ILE A CA 1
ATOM 648 C C . ILE A 1 79 ? -3.356 -5.697 5.897 1.00 89.62 79 ILE A C 1
ATOM 650 O O . ILE A 1 79 ? -2.315 -5.863 6.535 1.00 89.62 79 ILE A O 1
ATOM 654 N N . ARG A 1 80 ? -3.720 -6.509 4.902 1.00 89.75 80 ARG A N 1
ATOM 655 C CA . ARG A 1 80 ? -2.910 -7.633 4.409 1.00 89.75 80 ARG A CA 1
ATOM 656 C C . ARG A 1 80 ? -2.228 -7.315 3.095 1.00 89.75 80 ARG A C 1
ATOM 658 O O . ARG A 1 80 ? -1.193 -7.910 2.808 1.00 89.75 80 ARG A O 1
ATOM 665 N N . ARG A 1 81 ? -2.799 -6.397 2.318 1.00 89.69 81 ARG A N 1
ATOM 666 C CA . ARG A 1 81 ? -2.281 -6.033 1.008 1.00 89.69 81 ARG A CA 1
ATOM 667 C C . ARG A 1 81 ? -2.573 -4.580 0.669 1.00 89.69 81 ARG A C 1
ATOM 669 O O . ARG A 1 81 ? -3.698 -4.120 0.836 1.00 89.69 81 ARG A O 1
ATOM 676 N N . VAL A 1 82 ? -1.579 -3.891 0.129 1.00 89.31 82 VAL A N 1
ATOM 677 C CA . VAL A 1 82 ? -1.719 -2.572 -0.489 1.00 89.31 82 VAL A CA 1
ATOM 678 C C . VAL A 1 82 ? -1.167 -2.672 -1.901 1.00 89.31 82 VAL A C 1
ATOM 680 O O . VAL A 1 82 ? 0.022 -2.900 -2.085 1.00 89.31 82 VAL A O 1
ATOM 683 N N . ASN A 1 83 ? -2.019 -2.530 -2.907 1.00 89.62 83 ASN A N 1
ATOM 684 C CA . ASN A 1 83 ? -1.575 -2.454 -4.292 1.00 89.62 83 ASN A CA 1
ATOM 685 C C . ASN A 1 83 ? -1.264 -0.993 -4.620 1.00 89.62 83 ASN A C 1
ATOM 687 O O . ASN A 1 83 ? -2.133 -0.135 -4.464 1.00 89.62 83 ASN A O 1
ATOM 691 N N . TYR A 1 84 ? -0.040 -0.722 -5.061 1.00 86.75 84 TYR A N 1
ATOM 692 C CA . TYR A 1 84 ? 0.353 0.583 -5.571 1.00 86.75 84 TYR A CA 1
ATOM 693 C C . TYR A 1 84 ? 0.274 0.570 -7.098 1.00 86.75 84 TYR A C 1
ATOM 695 O O . TYR A 1 84 ? 0.931 -0.240 -7.762 1.00 86.75 84 TYR A O 1
ATOM 703 N N . ASP A 1 85 ? -0.586 1.429 -7.641 1.00 80.69 85 ASP A N 1
ATOM 704 C CA . ASP A 1 85 ? -0.980 1.414 -9.055 1.00 80.69 85 ASP A CA 1
ATOM 705 C C . ASP A 1 85 ? -0.080 2.275 -9.957 1.00 80.69 85 ASP A C 1
ATOM 707 O O . ASP A 1 85 ? -0.426 2.588 -11.091 1.00 80.69 85 ASP A O 1
ATOM 711 N N . GLU A 1 86 ? 1.094 2.672 -9.463 1.00 83.00 86 GLU A N 1
ATOM 712 C CA . GLU A 1 86 ? 2.151 3.254 -10.291 1.00 83.00 86 GLU A CA 1
ATOM 713 C C . GLU A 1 86 ? 3.054 2.160 -10.872 1.00 83.00 86 GLU A C 1
ATOM 715 O O . GLU A 1 86 ? 3.179 1.060 -10.321 1.00 83.00 86 GLU A O 1
ATOM 720 N N . HIS A 1 87 ? 3.700 2.462 -11.997 1.00 84.62 87 HIS A N 1
ATOM 721 C CA . HIS A 1 87 ? 4.653 1.569 -12.639 1.00 84.62 87 HIS A CA 1
ATOM 722 C C . HIS A 1 87 ? 6.074 2.091 -12.492 1.00 84.62 87 HIS A C 1
ATOM 724 O O . HIS A 1 87 ? 6.394 3.173 -12.975 1.00 84.62 87 HIS A O 1
ATOM 730 N N . PHE A 1 88 ? 6.936 1.268 -11.910 1.00 88.38 88 PHE A N 1
ATOM 731 C CA . PHE A 1 88 ? 8.373 1.497 -11.907 1.00 88.38 88 PHE A CA 1
ATOM 732 C C . PHE A 1 88 ? 9.026 0.896 -13.157 1.00 88.38 88 PHE A C 1
ATOM 734 O O . PHE A 1 88 ? 8.531 -0.064 -13.760 1.00 88.38 88 PHE A O 1
ATOM 741 N N . ASP A 1 89 ? 10.180 1.443 -13.532 1.00 86.38 89 ASP A N 1
ATOM 742 C CA . ASP A 1 89 ? 10.932 0.995 -14.707 1.00 86.38 89 ASP A CA 1
ATOM 743 C C . ASP A 1 89 ? 11.629 -0.358 -14.518 1.00 86.38 89 ASP A C 1
ATOM 745 O O . ASP A 1 89 ? 11.996 -1.004 -15.499 1.00 86.38 89 ASP A O 1
ATOM 749 N N . SER A 1 90 ? 11.822 -0.801 -13.275 1.00 89.19 90 SER A N 1
ATOM 750 C CA . SER A 1 90 ? 12.498 -2.061 -12.973 1.00 89.19 90 SER A CA 1
ATOM 751 C C . SER A 1 90 ? 11.938 -2.735 -11.724 1.00 89.19 90 SER A C 1
ATOM 753 O O . SER A 1 90 ? 11.336 -2.094 -10.859 1.00 89.19 90 SER A O 1
ATOM 755 N N . LYS A 1 91 ? 12.197 -4.043 -11.609 1.00 91.25 91 LYS A N 1
ATOM 756 C CA . LYS A 1 91 ? 11.895 -4.836 -10.409 1.00 91.25 91 LYS A CA 1
ATOM 757 C C . LYS A 1 91 ? 12.527 -4.227 -9.159 1.00 91.25 91 LYS A C 1
ATOM 759 O O . LYS A 1 91 ? 11.880 -4.150 -8.121 1.00 91.25 91 LYS A O 1
ATOM 764 N N . GLN A 1 92 ? 13.790 -3.810 -9.264 1.00 92.75 92 GLN A N 1
ATOM 765 C CA . GLN A 1 92 ? 14.543 -3.267 -8.137 1.00 92.75 92 GLN A CA 1
ATOM 766 C C . GLN A 1 92 ? 13.908 -1.966 -7.632 1.00 92.75 92 GLN A C 1
ATOM 768 O O . GLN A 1 92 ? 13.629 -1.856 -6.443 1.00 92.75 92 GLN A O 1
ATOM 773 N N . LEU A 1 93 ? 13.571 -1.048 -8.545 1.00 92.88 93 LEU A N 1
ATOM 774 C CA . LEU A 1 93 ? 12.904 0.209 -8.198 1.00 92.88 93 LEU A CA 1
ATOM 775 C C . LEU A 1 93 ? 11.511 -0.022 -7.601 1.00 92.88 93 LEU A C 1
ATOM 777 O O . LEU A 1 93 ? 11.148 0.640 -6.636 1.00 92.88 93 LEU A O 1
ATOM 781 N N . ALA A 1 94 ? 10.741 -0.986 -8.117 1.00 93.44 94 ALA A N 1
ATOM 782 C CA . ALA A 1 94 ? 9.452 -1.329 -7.514 1.00 93.44 94 ALA A CA 1
ATOM 783 C C . ALA A 1 94 ? 9.595 -1.927 -6.114 1.00 93.44 94 ALA A C 1
ATOM 785 O O . ALA A 1 94 ? 8.812 -1.596 -5.227 1.00 93.44 94 ALA A O 1
ATOM 786 N N . LYS A 1 95 ? 10.594 -2.784 -5.887 1.00 95.88 95 LYS A N 1
ATOM 787 C CA . LYS A 1 95 ? 10.861 -3.355 -4.563 1.00 95.88 95 LYS A CA 1
ATOM 788 C C . LYS A 1 95 ? 11.237 -2.266 -3.553 1.00 95.88 95 LYS A C 1
ATOM 790 O O . LYS A 1 95 ? 10.671 -2.238 -2.463 1.00 95.88 95 LYS A O 1
ATOM 795 N N . GLU A 1 96 ? 12.141 -1.363 -3.931 1.00 96.06 96 GLU A N 1
ATOM 796 C CA . GLU A 1 96 ? 12.545 -0.208 -3.115 1.00 96.06 96 GLU A CA 1
ATOM 797 C C . GLU A 1 96 ? 11.364 0.739 -2.861 1.00 96.06 96 GLU A C 1
ATOM 799 O O . GLU A 1 96 ? 11.153 1.189 -1.736 1.00 96.06 96 GLU A O 1
ATOM 804 N N . GLY A 1 97 ? 10.535 0.983 -3.879 1.00 94.31 97 GLY A N 1
ATOM 805 C CA . GLY A 1 97 ? 9.304 1.758 -3.748 1.00 94.31 97 GLY A CA 1
ATOM 806 C C . GLY A 1 97 ? 8.309 1.122 -2.775 1.00 94.31 97 GLY A C 1
ATOM 807 O O . GLY A 1 97 ? 7.752 1.815 -1.925 1.00 94.31 97 GLY A O 1
ATOM 808 N N . ALA A 1 98 ? 8.116 -0.199 -2.844 1.00 95.75 98 ALA A N 1
ATOM 809 C CA . ALA A 1 98 ? 7.261 -0.932 -1.912 1.00 95.75 98 ALA A CA 1
ATOM 810 C C . ALA A 1 98 ? 7.767 -0.814 -0.467 1.00 95.75 98 ALA A C 1
ATOM 812 O O . ALA A 1 98 ? 6.982 -0.512 0.429 1.00 95.75 98 ALA A O 1
ATOM 813 N N . GLU A 1 99 ? 9.072 -0.982 -0.246 1.00 97.12 99 GLU A N 1
ATOM 814 C CA . GLU A 1 99 ? 9.694 -0.812 1.072 1.00 97.12 99 GLU A CA 1
ATOM 815 C C . GLU A 1 99 ? 9.536 0.623 1.600 1.00 97.12 99 GLU A C 1
ATOM 817 O O . GLU A 1 99 ? 9.126 0.828 2.745 1.00 97.12 99 GLU A O 1
ATOM 822 N N . HIS A 1 100 ? 9.778 1.628 0.754 1.00 95.25 100 HIS A N 1
ATOM 823 C CA . HIS A 1 100 ? 9.601 3.031 1.124 1.00 95.25 100 HIS A CA 1
ATOM 824 C C . HIS A 1 100 ? 8.154 3.337 1.534 1.00 95.25 100 HIS A C 1
ATOM 826 O O . HIS A 1 100 ? 7.916 4.010 2.538 1.00 95.25 100 HIS A O 1
ATOM 832 N N . LEU A 1 101 ? 7.176 2.822 0.785 1.00 93.50 101 LEU A N 1
ATOM 833 C CA . LEU A 1 101 ? 5.759 2.996 1.093 1.00 93.50 101 LEU A CA 1
ATOM 834 C C . LEU A 1 101 ? 5.354 2.274 2.382 1.00 93.50 101 LEU A C 1
ATOM 836 O O . LEU A 1 101 ? 4.577 2.822 3.159 1.00 93.50 101 LEU A O 1
ATOM 840 N N . GLU A 1 102 ? 5.892 1.085 2.656 1.00 95.44 102 GLU A N 1
ATOM 841 C CA . GLU A 1 102 ? 5.644 0.373 3.917 1.00 95.44 102 GLU A CA 1
ATOM 842 C C . GLU A 1 102 ? 6.139 1.169 5.120 1.00 95.44 102 GLU A C 1
ATOM 844 O O . GLU A 1 102 ? 5.394 1.333 6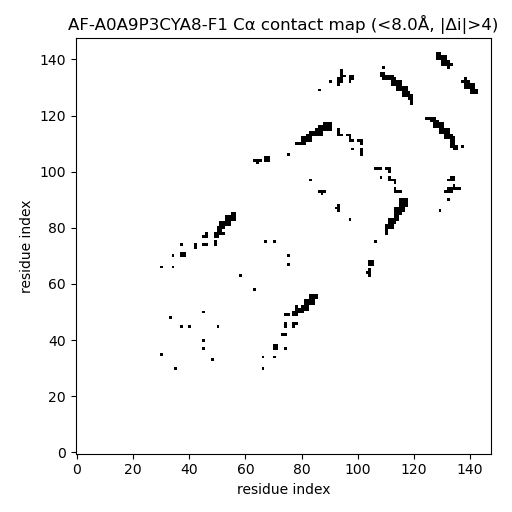.088 1.00 95.44 102 GLU A O 1
ATOM 849 N N . LEU A 1 103 ? 7.352 1.723 5.035 1.00 95.12 103 LEU A N 1
ATOM 850 C CA . LEU A 1 103 ? 7.900 2.601 6.067 1.00 95.12 103 LEU A CA 1
ATOM 851 C C . LEU A 1 103 ? 7.036 3.854 6.232 1.00 95.12 103 LEU A C 1
ATOM 853 O O . LEU A 1 103 ? 6.623 4.180 7.345 1.00 95.12 103 LEU A O 1
ATOM 857 N N . ARG A 1 104 ? 6.698 4.519 5.122 1.00 92.31 104 ARG A N 1
ATOM 858 C CA . ARG A 1 104 ? 5.892 5.746 5.115 1.00 92.31 104 ARG A CA 1
ATOM 859 C C . ARG A 1 104 ? 4.497 5.535 5.702 1.00 92.31 104 ARG A C 1
ATOM 861 O O . ARG A 1 104 ? 3.979 6.403 6.397 1.00 92.31 104 ARG A O 1
ATOM 868 N N . PHE A 1 105 ? 3.884 4.389 5.435 1.00 90.75 105 PHE A N 1
ATOM 869 C CA . PHE A 1 105 ? 2.556 4.042 5.932 1.00 90.75 105 PHE A CA 1
ATOM 870 C C . PHE A 1 105 ? 2.582 3.354 7.302 1.00 90.75 105 PHE A C 1
ATOM 872 O O . PHE A 1 105 ? 1.526 3.141 7.905 1.00 90.75 105 PHE A O 1
ATOM 879 N N . GLY A 1 106 ? 3.761 3.018 7.832 1.00 92.56 106 GLY A N 1
ATOM 880 C CA . GLY A 1 106 ? 3.921 2.256 9.069 1.00 92.56 106 GLY A CA 1
ATOM 881 C C . GLY A 1 106 ? 3.279 0.868 8.984 1.00 92.56 106 GLY A C 1
ATOM 882 O O . GLY A 1 106 ? 2.572 0.457 9.908 1.00 92.56 106 GLY A O 1
ATOM 883 N N . LEU A 1 107 ? 3.448 0.189 7.849 1.00 93.00 107 LEU A N 1
ATOM 884 C CA . LEU A 1 107 ? 2.948 -1.159 7.580 1.00 93.00 107 LEU A CA 1
ATOM 885 C C . LEU A 1 107 ? 4.059 -2.201 7.754 1.00 93.00 107 LEU A C 1
ATOM 887 O O . LEU A 1 107 ? 5.240 -1.884 7.868 1.00 93.00 107 LEU A O 1
ATOM 891 N N . ARG A 1 108 ? 3.665 -3.475 7.803 1.00 93.88 108 ARG A N 1
ATOM 892 C CA . ARG A 1 108 ? 4.614 -4.594 7.855 1.00 93.88 108 ARG A CA 1
ATOM 893 C C . ARG A 1 108 ? 5.242 -4.818 6.482 1.00 93.88 108 ARG A C 1
ATOM 895 O O . ARG A 1 108 ? 4.585 -4.587 5.472 1.00 93.88 108 ARG A O 1
ATOM 902 N N . GLN A 1 109 ? 6.456 -5.361 6.473 1.00 95.62 109 GLN A N 1
ATOM 903 C CA . GLN A 1 109 ? 7.113 -5.775 5.238 1.00 95.62 109 GLN A CA 1
ATOM 904 C C . GLN A 1 109 ? 6.315 -6.845 4.480 1.00 95.62 109 GLN A C 1
ATOM 906 O O . GLN A 1 109 ? 5.741 -7.760 5.077 1.00 95.62 109 GLN A O 1
ATOM 911 N N . GLY A 1 110 ? 6.305 -6.733 3.155 1.00 94.44 110 GLY A N 1
ATOM 912 C CA . GLY A 1 110 ? 5.620 -7.619 2.221 1.00 94.44 110 GLY A CA 1
ATOM 913 C C . GLY A 1 110 ? 4.135 -7.313 2.009 1.00 94.44 110 GLY A C 1
ATOM 914 O O . GLY A 1 110 ? 3.472 -8.069 1.293 1.00 94.44 110 GLY A O 1
ATOM 915 N N . VAL A 1 111 ? 3.611 -6.246 2.621 1.00 95.00 111 VAL A N 1
ATOM 916 C CA . VAL A 1 111 ? 2.209 -5.820 2.506 1.00 95.00 111 VAL A CA 1
ATOM 917 C C . VAL A 1 111 ? 1.996 -4.968 1.257 1.00 95.00 111 VAL A C 1
ATOM 919 O O . VAL A 1 111 ? 0.944 -5.093 0.625 1.00 95.00 111 VAL A O 1
ATOM 922 N N . VAL A 1 112 ? 2.956 -4.117 0.887 1.00 94.88 112 VAL A N 1
ATOM 923 C CA . VAL A 1 112 ? 2.840 -3.266 -0.305 1.00 94.88 112 VAL A CA 1
ATOM 924 C C . VAL A 1 112 ? 3.340 -4.018 -1.535 1.00 94.88 112 VAL A C 1
ATOM 926 O O . VAL A 1 112 ? 4.420 -4.600 -1.530 1.00 94.88 112 VAL A O 1
ATOM 929 N N . TRP A 1 113 ? 2.543 -3.982 -2.599 1.00 94.69 113 TRP A N 1
ATOM 930 C CA . TRP A 1 113 ? 2.842 -4.557 -3.904 1.00 94.69 113 TRP A CA 1
ATOM 931 C C . TRP A 1 113 ? 2.914 -3.440 -4.936 1.00 94.69 113 TRP A C 1
ATOM 933 O O . TRP A 1 113 ? 1.900 -2.817 -5.256 1.00 94.69 113 TRP A O 1
ATOM 943 N N . ALA A 1 114 ? 4.114 -3.201 -5.452 1.00 92.12 114 ALA A N 1
ATOM 944 C CA . ALA A 1 114 ? 4.399 -2.182 -6.448 1.00 92.12 114 ALA A CA 1
ATOM 945 C C . ALA A 1 114 ? 4.510 -2.812 -7.834 1.00 92.12 114 ALA A C 1
ATOM 947 O O . ALA A 1 114 ? 5.064 -3.903 -7.989 1.00 92.12 114 ALA A O 1
ATOM 948 N N . SER A 1 115 ? 3.982 -2.127 -8.843 1.00 91.12 115 SER A N 1
ATOM 949 C CA . SER A 1 115 ? 3.979 -2.637 -10.211 1.00 91.12 115 SER A CA 1
ATOM 950 C C . SER A 1 115 ? 5.240 -2.185 -10.955 1.00 91.12 115 SER A C 1
ATOM 952 O O . SER A 1 115 ? 5.684 -1.056 -10.789 1.00 91.12 115 SER A O 1
ATOM 954 N N . TYR A 1 116 ? 5.817 -3.023 -11.810 1.00 88.50 116 TYR A N 1
ATOM 955 C CA . TYR A 1 116 ? 6.909 -2.644 -12.707 1.00 88.50 116 TYR A CA 1
ATOM 956 C C . TYR A 1 116 ? 6.708 -3.227 -14.099 1.00 88.50 116 TYR A C 1
ATOM 958 O O . TYR A 1 116 ? 6.028 -4.240 -14.290 1.00 88.50 116 TYR A O 1
ATOM 966 N N . ARG A 1 117 ? 7.318 -2.575 -15.088 1.00 83.50 117 ARG A N 1
ATOM 967 C CA . ARG A 1 117 ? 7.326 -3.067 -16.467 1.00 83.50 117 ARG A CA 1
ATOM 968 C C . ARG A 1 117 ? 8.503 -4.008 -16.667 1.00 83.50 117 ARG A C 1
ATOM 970 O O . ARG A 1 117 ? 9.653 -3.600 -16.526 1.00 83.50 117 ARG A O 1
ATOM 977 N N . ASN A 1 118 ? 8.227 -5.251 -17.052 1.00 74.00 118 ASN A N 1
ATOM 978 C CA . ASN A 1 118 ? 9.282 -6.157 -17.484 1.00 74.00 118 ASN A CA 1
ATOM 979 C C . ASN A 1 118 ? 9.542 -5.968 -18.980 1.00 74.00 118 ASN A C 1
ATOM 981 O O . ASN A 1 118 ? 8.766 -6.422 -19.822 1.00 74.00 118 ASN A O 1
ATOM 985 N N . ARG A 1 119 ? 10.634 -5.278 -19.311 1.00 66.56 119 ARG A N 1
ATOM 986 C CA . ARG A 1 119 ? 11.171 -5.239 -20.674 1.00 66.56 119 ARG A CA 1
ATOM 987 C C . ARG A 1 119 ? 12.021 -6.498 -20.836 1.00 66.56 119 ARG A C 1
ATOM 989 O O . ARG A 1 119 ? 13.212 -6.452 -20.568 1.00 66.56 119 ARG A O 1
ATOM 996 N N . GLY A 1 120 ? 11.384 -7.630 -21.136 1.00 57.12 120 GLY A N 1
ATOM 997 C CA . GLY A 1 120 ? 12.037 -8.940 -21.085 1.00 57.12 120 GLY A CA 1
ATOM 998 C C . GLY A 1 120 ? 13.399 -8.980 -21.792 1.00 57.12 120 GLY A C 1
ATOM 999 O O . GLY A 1 120 ? 13.552 -8.436 -22.882 1.00 57.12 120 GLY A O 1
ATOM 1000 N N . ASP A 1 121 ? 14.366 -9.682 -21.197 1.00 52.41 121 ASP A N 1
ATOM 1001 C CA . ASP A 1 121 ? 15.730 -9.856 -21.735 1.00 52.41 121 ASP A CA 1
ATOM 1002 C C . ASP A 1 121 ? 15.795 -10.670 -23.042 1.00 52.41 121 ASP A C 1
ATOM 1004 O O . ASP A 1 121 ? 16.838 -10.766 -23.688 1.00 52.41 121 ASP A O 1
ATOM 1008 N N . ASN A 1 122 ? 14.680 -11.255 -23.483 1.00 45.06 122 ASN A N 1
ATOM 1009 C CA . ASN A 1 122 ? 14.660 -12.129 -24.646 1.00 45.06 122 ASN A CA 1
ATOM 1010 C C . ASN A 1 122 ? 14.033 -11.438 -25.857 1.00 45.06 122 ASN A C 1
ATOM 1012 O O . ASN A 1 122 ? 12.823 -11.227 -25.924 1.00 45.06 122 ASN A O 1
ATOM 1016 N N . ARG A 1 123 ? 14.891 -11.180 -26.854 1.00 45.41 123 ARG A N 1
ATOM 1017 C CA . ARG A 1 123 ? 14.663 -10.597 -28.195 1.00 45.41 123 ARG A CA 1
ATOM 1018 C C . ARG A 1 123 ? 13.575 -11.269 -29.068 1.00 45.41 123 ARG A C 1
ATOM 1020 O O . ARG A 1 123 ? 13.636 -11.159 -30.289 1.00 45.41 123 ARG A O 1
ATOM 1027 N N . ARG A 1 124 ? 12.620 -12.018 -28.507 1.00 42.59 124 ARG A N 1
ATOM 1028 C CA . ARG A 1 124 ? 11.627 -12.792 -29.276 1.00 42.59 124 ARG A CA 1
ATOM 1029 C C . ARG A 1 124 ? 10.163 -12.645 -28.860 1.00 42.59 124 ARG A C 1
ATOM 1031 O O . ARG A 1 124 ? 9.322 -13.066 -29.639 1.00 42.59 124 ARG A O 1
ATOM 1038 N N . CYS A 1 125 ? 9.835 -11.995 -27.742 1.00 43.19 125 CYS A N 1
ATOM 1039 C CA . CYS A 1 125 ? 8.437 -11.701 -27.399 1.00 43.19 125 CYS A CA 1
ATOM 1040 C C . CYS A 1 125 ? 8.313 -10.285 -26.829 1.00 43.19 125 CYS A C 1
ATOM 1042 O O . CYS A 1 125 ? 8.616 -10.046 -25.664 1.00 43.19 125 CYS A O 1
ATOM 1044 N N . SER A 1 126 ? 7.843 -9.346 -27.649 1.00 44.78 126 SER A N 1
ATOM 1045 C CA . SER A 1 126 ? 7.569 -7.945 -27.301 1.00 44.78 126 SER A CA 1
ATOM 1046 C C . SER A 1 126 ? 6.286 -7.777 -26.470 1.00 44.78 126 SER A C 1
ATOM 1048 O O . SER A 1 126 ? 5.463 -6.911 -26.755 1.00 44.78 126 SER A O 1
ATOM 1050 N N . GLY A 1 127 ? 6.082 -8.630 -25.466 1.00 52.50 127 GLY A N 1
ATOM 1051 C CA . GLY A 1 127 ? 5.000 -8.469 -24.500 1.00 52.50 127 GLY A CA 1
ATOM 1052 C C . GLY A 1 127 ? 5.478 -7.597 -23.347 1.00 52.50 127 GLY A C 1
ATOM 1053 O O . GLY A 1 127 ? 6.310 -8.036 -22.556 1.00 52.50 127 GLY A O 1
ATOM 1054 N N . VAL A 1 128 ? 4.975 -6.365 -23.239 1.00 59.09 128 VAL A N 1
ATOM 1055 C CA . VAL A 1 128 ? 5.134 -5.575 -22.011 1.00 59.09 128 VAL A CA 1
ATOM 1056 C C . VAL A 1 128 ? 4.182 -6.171 -20.979 1.00 59.09 128 VAL A C 1
ATOM 1058 O O . VAL A 1 128 ? 2.989 -5.881 -20.994 1.00 59.09 128 VAL A O 1
ATOM 1061 N N . TYR A 1 129 ? 4.695 -7.030 -20.101 1.00 66.25 129 TYR A N 1
ATOM 1062 C CA . TYR A 1 129 ? 3.928 -7.513 -18.956 1.00 66.25 129 TYR A CA 1
ATOM 1063 C C . TYR A 1 129 ? 4.099 -6.541 -17.791 1.00 66.25 129 TYR A C 1
ATOM 1065 O O . TYR A 1 129 ? 5.217 -6.113 -17.476 1.00 66.25 129 TYR A O 1
ATOM 1073 N N . ILE A 1 130 ? 2.985 -6.203 -17.147 1.00 77.00 130 ILE A N 1
ATOM 1074 C CA . ILE A 1 130 ? 3.003 -5.536 -15.849 1.00 77.00 130 ILE A CA 1
ATOM 1075 C C . ILE A 1 130 ? 3.156 -6.646 -14.809 1.00 77.00 130 ILE A C 1
ATOM 1077 O O . ILE A 1 130 ? 2.349 -7.571 -14.734 1.00 77.00 130 ILE A O 1
ATOM 1081 N N . LEU A 1 131 ? 4.226 -6.583 -14.033 1.00 86.88 131 LEU A N 1
ATOM 1082 C CA . LEU A 1 131 ? 4.474 -7.482 -12.911 1.00 86.88 131 LEU A CA 1
ATOM 1083 C C . LEU A 1 131 ? 4.320 -6.683 -11.623 1.00 86.88 131 LEU A C 1
ATOM 1085 O O . LEU A 1 131 ? 4.530 -5.472 -11.621 1.00 86.88 131 LEU A O 1
ATOM 1089 N N . ARG A 1 132 ? 3.965 -7.337 -10.521 1.00 90.75 132 ARG A N 1
ATOM 1090 C CA . ARG A 1 132 ? 4.020 -6.743 -9.184 1.00 90.75 132 ARG A CA 1
ATOM 1091 C C . ARG A 1 132 ? 5.066 -7.444 -8.345 1.00 90.75 132 ARG A C 1
ATOM 1093 O O . ARG A 1 132 ? 5.214 -8.659 -8.426 1.00 90.75 132 ARG A O 1
ATOM 1100 N N . VAL A 1 133 ? 5.750 -6.672 -7.515 1.00 94.00 133 VAL A N 1
ATOM 1101 C CA . VAL A 1 133 ? 6.716 -7.165 -6.538 1.00 94.00 133 VAL A CA 1
ATOM 1102 C C . VAL A 1 133 ? 6.454 -6.504 -5.189 1.00 94.00 133 VAL A C 1
ATOM 1104 O O . VAL A 1 133 ? 6.062 -5.336 -5.131 1.00 94.00 133 VAL A O 1
ATOM 1107 N N . ASN A 1 134 ? 6.637 -7.247 -4.101 1.00 96.12 134 ASN A N 1
ATOM 1108 C CA . ASN A 1 134 ? 6.628 -6.683 -2.751 1.00 96.12 134 ASN A CA 1
ATOM 1109 C C . ASN A 1 134 ? 8.051 -6.481 -2.210 1.00 96.12 134 ASN A C 1
ATOM 1111 O O . ASN A 1 134 ? 9.026 -6.944 -2.804 1.00 96.12 134 ASN A O 1
ATOM 1115 N N . SER A 1 135 ? 8.191 -5.834 -1.053 1.00 95.94 135 SER A N 1
ATOM 1116 C CA . SER A 1 135 ? 9.507 -5.588 -0.436 1.00 95.94 135 SER A CA 1
ATOM 1117 C C . SER A 1 135 ? 10.281 -6.868 -0.081 1.00 95.94 135 SER A C 1
ATOM 1119 O O . SER A 1 135 ? 11.510 -6.863 -0.047 1.00 95.94 135 SER A O 1
ATOM 1121 N N . LEU A 1 136 ? 9.594 -8.004 0.085 1.00 95.62 136 LEU A N 1
ATOM 1122 C CA . LEU A 1 136 ? 10.218 -9.320 0.285 1.00 95.62 136 LEU A CA 1
ATOM 1123 C C . LEU A 1 136 ? 10.706 -9.968 -1.024 1.00 95.62 136 LEU A C 1
ATOM 1125 O O . LEU A 1 136 ? 11.278 -11.056 -0.991 1.00 95.62 136 LEU A O 1
ATOM 1129 N N . GLY A 1 137 ? 10.486 -9.330 -2.175 1.00 91.56 137 GLY A N 1
ATOM 1130 C CA . GLY 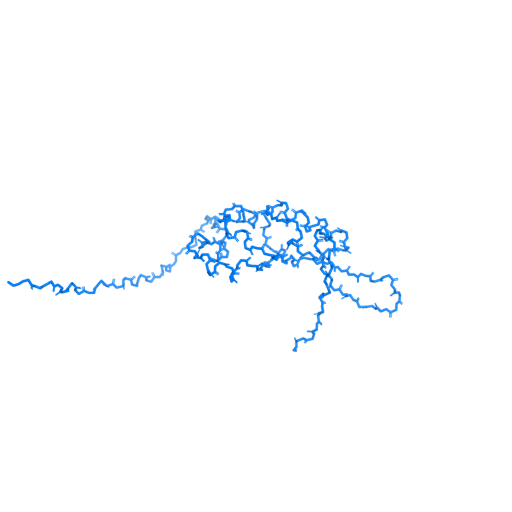A 1 137 ? 10.881 -9.837 -3.488 1.00 91.56 137 GLY A CA 1
ATOM 1131 C C . GLY A 1 137 ? 9.960 -10.918 -4.056 1.00 91.56 137 GLY A C 1
ATOM 1132 O O . GLY A 1 137 ? 10.331 -11.553 -5.042 1.00 91.56 137 GLY A O 1
ATOM 1133 N N . ARG A 1 138 ? 8.779 -11.140 -3.460 1.00 93.75 138 ARG A N 1
ATOM 1134 C CA . ARG A 1 138 ? 7.755 -12.024 -4.034 1.00 93.75 138 ARG A CA 1
ATOM 1135 C C . ARG A 1 138 ? 7.118 -11.336 -5.227 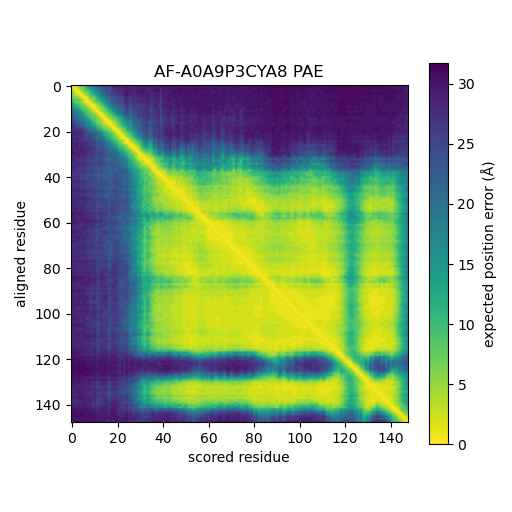1.00 93.75 138 ARG A C 1
ATOM 1137 O O . ARG A 1 138 ? 6.829 -10.145 -5.156 1.00 93.75 138 ARG A O 1
ATOM 1144 N N . GLU A 1 139 ? 6.888 -12.101 -6.283 1.00 91.00 139 GLU A N 1
ATOM 1145 C CA . GLU A 1 139 ? 6.381 -11.595 -7.553 1.00 91.00 139 GLU A CA 1
ATOM 1146 C C . GLU A 1 139 ? 5.024 -12.195 -7.890 1.00 91.00 139 GLU A C 1
ATOM 1148 O O . GLU A 1 139 ? 4.754 -13.364 -7.619 1.00 91.00 139 GLU A O 1
ATOM 1153 N N . GLU A 1 140 ? 4.188 -11.380 -8.520 1.00 88.88 140 GLU A N 1
ATOM 1154 C CA . GLU A 1 140 ? 2.917 -11.788 -9.095 1.00 88.88 140 GLU A CA 1
ATOM 1155 C C . GLU A 1 140 ? 2.800 -11.207 -10.502 1.00 88.88 140 GLU A C 1
ATOM 1157 O O . GLU A 1 140 ? 3.072 -10.026 -10.741 1.00 88.88 140 GLU A O 1
ATOM 1162 N N . VAL A 1 141 ? 2.387 -12.046 -11.449 1.00 79.75 141 VAL A N 1
ATOM 1163 C CA . VAL A 1 141 ? 2.094 -11.610 -12.812 1.00 79.75 141 VAL A CA 1
ATOM 1164 C C . VAL A 1 141 ? 0.698 -11.003 -12.811 1.00 79.75 141 VAL A C 1
ATOM 1166 O O . VAL A 1 141 ? -0.271 -11.695 -12.495 1.00 79.75 141 VAL A O 1
ATOM 1169 N N . LEU A 1 142 ? 0.565 -9.732 -13.203 1.00 70.69 142 LEU A N 1
ATOM 1170 C CA . LEU A 1 142 ? -0.737 -9.255 -13.652 1.00 70.69 142 LEU A CA 1
ATOM 1171 C C . LEU A 1 142 ? -0.969 -9.857 -15.027 1.00 70.69 142 LEU A C 1
ATOM 1173 O O . LEU A 1 142 ? -0.535 -9.326 -16.049 1.00 70.69 142 LEU A O 1
ATOM 1177 N N . HIS A 1 143 ? -1.668 -10.986 -15.047 1.00 54.94 143 HIS A N 1
ATOM 1178 C CA . HIS A 1 143 ? -2.367 -11.379 -16.250 1.00 54.94 143 HIS A CA 1
ATOM 1179 C C . HIS A 1 143 ? -3.391 -10.277 -16.525 1.00 54.94 143 HIS A C 1
ATOM 1181 O O . HIS A 1 143 ? -4.452 -10.233 -15.903 1.00 54.94 143 HIS A O 1
ATOM 1187 N N . LEU A 1 144 ? -3.071 -9.376 -17.456 1.00 50.50 144 LEU A N 1
ATOM 1188 C CA . LEU A 1 144 ? -4.068 -8.605 -18.195 1.00 50.50 144 LEU A CA 1
ATOM 1189 C C . LEU A 1 144 ? -4.861 -9.601 -19.060 1.00 50.50 144 LEU A C 1
ATOM 1191 O O . LEU A 1 144 ? -4.810 -9.559 -20.282 1.00 50.50 144 LEU A O 1
ATOM 1195 N N . CYS A 1 145 ? -5.520 -10.581 -18.439 1.00 37.03 145 CYS A N 1
ATOM 1196 C CA . CYS A 1 145 ? -6.467 -11.433 -19.131 1.00 37.03 145 CYS A CA 1
ATOM 1197 C C . CYS A 1 145 ? -7.697 -10.575 -19.406 1.00 37.03 145 CYS A C 1
ATOM 1199 O O . CYS A 1 145 ? -8.515 -10.333 -18.519 1.00 37.03 145 CYS A O 1
ATOM 1201 N N . GLU A 1 146 ? -7.728 -10.071 -20.640 1.00 38.75 146 GLU A N 1
ATOM 1202 C CA . GLU A 1 146 ? -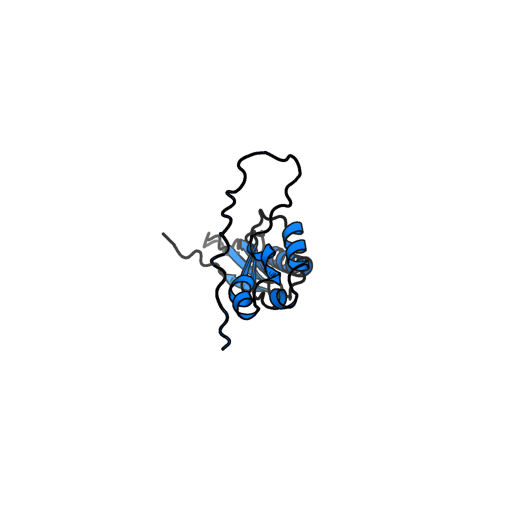8.886 -10.122 -21.531 1.00 38.75 146 GLU A CA 1
ATOM 1203 C C . GLU A 1 146 ? -10.220 -9.893 -20.826 1.00 38.75 146 GLU A C 1
ATOM 1205 O O . GLU A 1 146 ? -10.880 -10.843 -20.402 1.00 38.75 146 GLU A O 1
ATOM 1210 N N . ARG A 1 147 ? -10.654 -8.636 -20.721 1.00 29.75 147 ARG A N 1
ATOM 1211 C CA . ARG A 1 147 ? -12.041 -8.354 -20.360 1.00 29.75 147 ARG A CA 1
ATOM 1212 C C . ARG A 1 147 ? -12.636 -7.220 -21.190 1.00 29.75 147 ARG A C 1
ATOM 1214 O O . ARG A 1 147 ? -12.437 -6.052 -20.868 1.00 29.75 147 ARG A O 1
ATOM 1221 N N . PHE A 1 148 ? -13.445 -7.697 -22.142 1.00 37.81 148 PHE A N 1
ATOM 1222 C CA . PHE A 1 148 ? -14.617 -7.109 -22.800 1.00 37.81 148 PHE A CA 1
ATOM 1223 C C . PHE A 1 148 ? -14.382 -6.249 -24.039 1.00 37.81 148 PHE A C 1
ATOM 1225 O O . PHE A 1 148 ? -13.789 -5.158 -23.925 1.00 37.81 148 PHE A O 1
#

Organism: NCBI:txid84275

Nearest PDB structures (foldseek):
  7ane-assembly1_Ai  TM=4.602E-01  e=6.521E-01  Leishmania major
  1v0r-assembly1_A  TM=3.849E-01  e=4.781E-01  Streptomyces sp. PMF
  1v0t-assembly1_A  TM=3.847E-01  e=6.129E-01  Streptomyces sp. PMF
  3caw-assembly1_A  TM=4.282E-01  e=1.555E+00  Bdellovibrio bacteriovorus HD100
  4g9p-assembly1_A  TM=2.695E-01  e=3.274E+00  Thermus thermophilus HB27

Radius of gyration: 22.85 Å; Cα contacts (8 Å, |Δi|>4): 195; chains: 1; bounding box: 68×43×68 Å

Secondary structure (DSSP, 8-state):
---------------PPP------S-------HHHHTTTTS-HHHHHHHHSEEEE-TTS-HHHHHHHHHHS-HHHHTT--EEEEEEEESSHHHHHHHHHHHHHHHTPPTT-EEEEEEE--S-TT----EEEEEETT--EEE-------

Sequence (148 aa):
MVLEDERPAYEWLTKEPPTGRWSPEPRPVSLPPLFRVCHQLREEFAAKYWKELLVYPVMDLSVAANCMAQMDPKHKKLIRRVNYDEHFDSKQLAKEGAEHLELRFGLRQGVVWASYRNRGDNRRCSGVYILRVNSLGREEVLHLCERF